Protein AF-A0A1F9ZN22-F1 (afdb_monomer_lite)

Structure (mmCIF, N/CA/C/O backbone):
data_AF-A0A1F9ZN22-F1
#
_entry.id   AF-A0A1F9ZN22-F1
#
loop_
_atom_site.group_PDB
_atom_site.id
_atom_site.type_symbol
_atom_site.label_atom_id
_atom_site.label_alt_id
_atom_site.label_comp_id
_atom_site.label_asym_id
_atom_site.label_entity_id
_atom_site.label_seq_id
_atom_site.pdbx_PDB_ins_code
_atom_site.Cartn_x
_atom_site.Cartn_y
_atom_site.Cartn_z
_atom_site.occupancy
_atom_site.B_iso_or_equiv
_atom_site.auth_seq_id
_atom_site.auth_comp_id
_atom_site.auth_asym_id
_atom_site.auth_atom_id
_atom_site.pdbx_PDB_model_num
ATOM 1 N N . MET A 1 1 ? -10.287 5.209 -60.817 1.00 43.69 1 MET A N 1
ATOM 2 C CA . MET A 1 1 ? -10.171 4.643 -59.455 1.00 43.69 1 MET A CA 1
ATOM 3 C C . MET A 1 1 ? -9.082 5.428 -58.746 1.00 43.69 1 MET A C 1
ATOM 5 O O . MET A 1 1 ? -8.020 5.536 -59.345 1.00 43.69 1 MET A O 1
ATOM 9 N N . PRO A 1 2 ? -9.325 6.059 -57.587 1.00 45.69 2 PRO A N 1
ATOM 10 C CA . PRO A 1 2 ? -8.263 6.787 -56.908 1.00 45.69 2 PRO A CA 1
ATOM 11 C C . PRO A 1 2 ? -7.298 5.779 -56.270 1.00 45.69 2 PRO A C 1
ATOM 13 O O . PRO A 1 2 ? -7.733 4.836 -55.608 1.00 45.69 2 PRO A O 1
ATOM 16 N N . GLU A 1 3 ? -6.000 5.961 -56.506 1.00 50.41 3 GLU A N 1
ATOM 17 C CA . GLU A 1 3 ? -4.941 5.208 -55.838 1.00 50.41 3 GLU A CA 1
ATOM 18 C C . GLU A 1 3 ? -4.971 5.523 -54.343 1.00 50.41 3 GLU A C 1
ATOM 20 O O . GLU A 1 3 ? -4.830 6.672 -53.917 1.00 50.41 3 GLU A O 1
ATOM 25 N N . VAL A 1 4 ? -5.173 4.486 -53.535 1.00 51.50 4 VAL A N 1
ATOM 26 C CA . VAL A 1 4 ? -5.000 4.561 -52.088 1.00 51.50 4 VAL A CA 1
ATOM 27 C C . VAL A 1 4 ? -3.512 4.787 -51.844 1.00 51.50 4 VAL A C 1
ATOM 29 O O . VAL A 1 4 ? -2.724 3.846 -51.910 1.00 51.50 4 VAL A O 1
ATOM 32 N N . GLN A 1 5 ? -3.116 6.038 -51.597 1.00 51.03 5 GLN A N 1
ATOM 33 C CA . GLN A 1 5 ? -1.774 6.361 -51.123 1.00 51.03 5 GLN A CA 1
ATOM 34 C C . GLN A 1 5 ? -1.546 5.600 -49.813 1.00 51.03 5 GLN A C 1
ATOM 36 O O . GLN A 1 5 ? -2.030 5.997 -48.750 1.00 51.03 5 GLN A O 1
ATOM 41 N N . GLN A 1 6 ? -0.828 4.478 -49.888 1.00 51.78 6 GLN A N 1
ATOM 42 C CA . GLN A 1 6 ? -0.267 3.831 -48.715 1.00 51.78 6 GLN A CA 1
ATOM 43 C C . GLN A 1 6 ? 0.695 4.831 -48.093 1.00 51.78 6 GLN A C 1
ATOM 45 O O . GLN A 1 6 ? 1.801 5.053 -48.578 1.00 51.78 6 GLN A O 1
ATOM 50 N N . LYS A 1 7 ? 0.233 5.475 -47.024 1.00 43.06 7 LYS A N 1
ATOM 51 C CA . LYS A 1 7 ? 1.057 6.297 -46.154 1.00 43.06 7 LYS A CA 1
ATOM 52 C C . LYS A 1 7 ? 2.102 5.357 -45.555 1.00 43.06 7 LYS A C 1
ATOM 54 O O . LYS A 1 7 ? 1.842 4.700 -44.550 1.00 43.06 7 LYS A O 1
ATOM 59 N N . THR A 1 8 ? 3.255 5.233 -46.207 1.00 44.34 8 THR A N 1
ATOM 60 C CA . THR A 1 8 ? 4.445 4.612 -45.633 1.00 44.34 8 THR A CA 1
ATOM 61 C C . THR A 1 8 ? 4.848 5.488 -44.462 1.00 44.34 8 THR A C 1
ATOM 63 O O . THR A 1 8 ? 5.578 6.465 -44.611 1.00 44.34 8 THR A O 1
ATOM 66 N N . VAL A 1 9 ? 4.281 5.191 -43.294 1.00 50.44 9 VAL A N 1
ATOM 67 C CA . VAL A 1 9 ? 4.783 5.706 -42.031 1.00 50.44 9 VAL A CA 1
ATOM 68 C C . VAL A 1 9 ? 6.194 5.150 -41.939 1.00 50.44 9 VAL A C 1
ATOM 70 O O . VAL A 1 9 ? 6.378 3.946 -41.779 1.00 50.44 9 VAL A O 1
ATOM 73 N N . SER A 1 10 ? 7.191 6.007 -42.134 1.00 45.31 10 SER A N 1
ATOM 74 C CA . SER A 1 10 ? 8.576 5.698 -41.812 1.00 45.31 10 SER A CA 1
ATOM 75 C C . SER A 1 10 ? 8.629 5.468 -40.303 1.00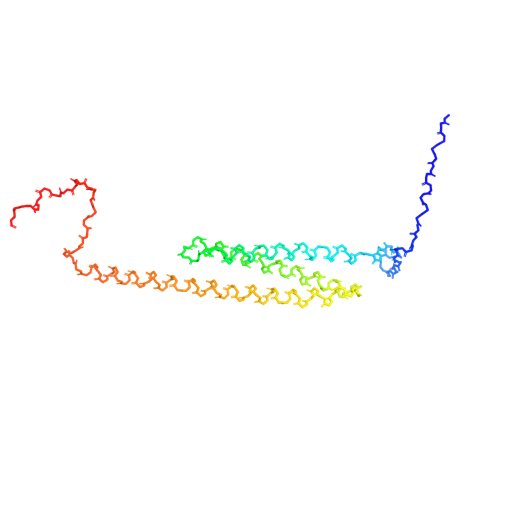 45.31 10 SER A C 1
ATOM 77 O O . SER A 1 10 ? 8.689 6.422 -39.527 1.00 45.31 10 SER A O 1
ATOM 79 N N . VAL A 1 11 ? 8.470 4.215 -39.880 1.00 55.53 11 VAL A N 1
ATOM 80 C CA . VAL A 1 11 ? 8.555 3.842 -38.471 1.00 55.53 11 VAL A CA 1
ATOM 81 C C . VAL A 1 11 ? 10.029 3.903 -38.103 1.00 55.53 11 VAL A C 1
ATOM 83 O O . VAL A 1 11 ? 10.810 3.033 -38.476 1.00 55.53 11 VAL A O 1
ATOM 86 N N . ASP A 1 12 ? 10.417 4.982 -37.435 1.00 56.41 12 ASP A N 1
ATOM 87 C CA . ASP A 1 12 ? 11.751 5.133 -36.876 1.00 56.41 12 ASP A CA 1
ATOM 88 C C . ASP A 1 12 ? 11.884 4.168 -35.684 1.00 56.41 12 ASP A C 1
ATOM 90 O O . ASP A 1 12 ? 11.205 4.308 -34.665 1.00 56.41 12 ASP A O 1
ATOM 94 N N . TYR A 1 13 ? 12.698 3.122 -35.835 1.00 60.09 13 TYR A N 1
ATOM 95 C CA . TYR A 1 13 ? 12.865 2.061 -34.832 1.00 60.09 13 TYR A CA 1
ATOM 96 C C . TYR A 1 13 ? 13.816 2.455 -33.689 1.00 60.09 13 TYR A C 1
ATOM 98 O O . TYR A 1 13 ? 14.142 1.617 -32.847 1.00 60.09 13 TYR A O 1
ATOM 106 N N . ALA A 1 14 ? 14.257 3.716 -33.618 1.00 64.12 14 ALA A N 1
ATOM 107 C CA . ALA A 1 14 ? 15.185 4.203 -32.595 1.00 64.12 14 ALA A CA 1
ATOM 108 C C . ALA A 1 14 ? 14.711 3.932 -31.148 1.00 64.12 14 ALA A C 1
ATOM 110 O O . ALA A 1 14 ? 15.527 3.635 -30.265 1.00 64.12 14 ALA A O 1
ATOM 111 N N . ASP A 1 15 ? 13.394 3.961 -30.920 1.00 63.69 15 ASP A N 1
ATOM 112 C CA . ASP A 1 15 ? 12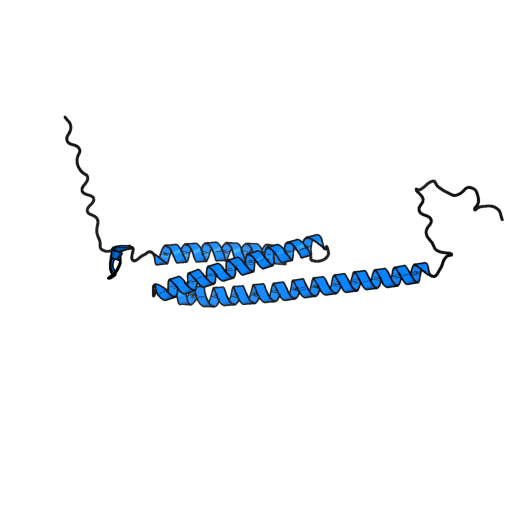.753 3.782 -29.610 1.00 63.69 15 ASP A CA 1
ATOM 113 C C . ASP A 1 15 ? 12.356 2.331 -29.280 1.00 63.69 15 ASP A C 1
ATOM 115 O O . ASP A 1 15 ? 11.773 2.071 -28.218 1.00 63.69 15 ASP A O 1
ATOM 119 N N . ALA A 1 16 ? 12.665 1.378 -30.162 1.00 68.19 16 ALA A N 1
ATOM 120 C CA . ALA A 1 16 ? 12.388 -0.039 -29.966 1.00 68.19 16 ALA A CA 1
ATOM 121 C C . ALA A 1 16 ? 13.664 -0.813 -29.594 1.00 68.19 16 ALA A C 1
ATOM 123 O O . ALA A 1 16 ? 14.748 -0.580 -30.125 1.00 68.19 16 ALA A O 1
ATOM 124 N N . GLU A 1 17 ? 13.530 -1.745 -28.659 1.00 71.12 17 GLU A N 1
ATOM 125 C CA . GLU A 1 17 ? 14.518 -2.766 -28.328 1.00 71.12 17 GLU A CA 1
ATOM 126 C C . GLU A 1 17 ? 14.083 -4.100 -28.925 1.00 71.12 17 GLU A C 1
ATOM 128 O O . GLU A 1 17 ? 12.936 -4.526 -28.769 1.00 71.12 17 GLU A O 1
ATOM 133 N N . LEU A 1 18 ? 15.018 -4.744 -29.620 1.00 73.25 18 LEU A N 1
ATOM 134 C CA . LEU A 1 18 ? 14.875 -6.088 -30.163 1.00 73.25 18 LEU A CA 1
ATOM 135 C C . LEU A 1 18 ? 15.380 -7.087 -29.125 1.00 73.25 18 LEU A C 1
ATOM 137 O O . LEU A 1 18 ? 16.564 -7.088 -28.789 1.00 73.25 18 LEU A O 1
ATOM 141 N N . ILE A 1 19 ? 14.477 -7.926 -28.623 1.00 75.00 19 ILE A N 1
ATOM 142 C CA . ILE A 1 19 ? 14.808 -9.011 -27.700 1.00 75.00 19 ILE A CA 1
ATOM 143 C C . ILE A 1 19 ? 14.682 -10.325 -28.470 1.00 75.00 19 ILE A C 1
ATOM 145 O O . ILE A 1 19 ? 13.635 -10.614 -29.049 1.00 75.00 19 ILE A O 1
ATOM 149 N N . ASN A 1 20 ? 15.760 -11.111 -28.472 1.00 73.50 20 ASN A N 1
ATOM 150 C CA . ASN A 1 20 ? 15.765 -12.473 -28.995 1.00 73.50 20 ASN A CA 1
ATOM 151 C C . ASN A 1 20 ? 15.552 -13.446 -27.836 1.00 73.50 20 ASN A C 1
ATOM 153 O O . ASN A 1 20 ? 16.466 -13.667 -27.041 1.00 73.50 20 ASN A O 1
ATOM 157 N N . ASP A 1 21 ? 14.356 -14.021 -27.751 1.00 76.12 21 ASP A N 1
ATOM 158 C CA . ASP A 1 21 ? 14.032 -15.080 -26.799 1.00 76.12 21 ASP A CA 1
ATOM 159 C C . ASP A 1 21 ? 14.050 -16.440 -27.526 1.00 76.12 21 ASP A C 1
ATOM 161 O O . ASP A 1 21 ? 13.399 -16.580 -28.567 1.00 76.12 21 ASP A O 1
ATOM 165 N N . PRO A 1 22 ? 14.770 -17.458 -27.019 1.00 70.69 22 PRO A N 1
ATOM 166 C CA . PRO A 1 22 ? 14.808 -18.784 -27.637 1.00 70.69 22 PRO A CA 1
ATOM 167 C C . PRO A 1 22 ? 13.440 -19.487 -27.714 1.00 70.69 22 PRO A C 1
ATOM 169 O O . PRO A 1 22 ? 13.293 -20.399 -28.524 1.00 70.69 22 PRO A O 1
ATOM 172 N N . VAL A 1 23 ? 12.447 -19.094 -26.905 1.00 80.31 23 VAL A N 1
ATOM 173 C CA . VAL A 1 23 ? 11.109 -19.719 -26.887 1.00 80.31 23 VAL A CA 1
ATOM 174 C C . VAL A 1 23 ? 10.077 -18.903 -27.667 1.00 80.31 23 VAL A C 1
ATOM 176 O O . VAL A 1 23 ? 9.245 -19.470 -28.371 1.00 80.31 23 VAL A O 1
ATOM 179 N N . GLN A 1 24 ? 10.112 -17.574 -27.544 1.00 70.94 24 GLN A N 1
ATOM 180 C CA . GLN A 1 24 ? 9.100 -16.676 -28.126 1.00 70.94 24 GLN A CA 1
ATOM 181 C C . GLN A 1 24 ? 9.533 -16.045 -29.458 1.00 70.94 24 GLN A C 1
ATOM 183 O O . GLN A 1 24 ? 8.732 -15.382 -30.116 1.00 70.94 24 GLN A O 1
ATOM 188 N N . GLY A 1 25 ? 10.780 -16.268 -29.877 1.00 76.44 25 GLY A N 1
ATOM 189 C CA . GLY A 1 25 ? 11.351 -15.678 -31.078 1.00 76.44 25 GLY A CA 1
ATOM 190 C C . GLY A 1 25 ? 11.780 -14.226 -30.869 1.00 76.44 25 GLY A C 1
ATOM 191 O O . GLY A 1 25 ? 12.128 -13.799 -29.768 1.00 76.44 25 GLY A O 1
ATOM 192 N N . VAL A 1 26 ? 11.793 -13.469 -31.964 1.00 76.44 26 VAL A N 1
ATOM 193 C CA . VAL A 1 26 ? 12.257 -12.081 -31.989 1.00 76.44 26 VAL A CA 1
ATOM 194 C C . VAL A 1 26 ? 11.066 -11.149 -31.810 1.00 76.44 26 VAL A C 1
ATOM 196 O O . VAL A 1 26 ? 10.197 -11.090 -32.680 1.00 76.44 26 VAL A O 1
ATOM 199 N N . PHE A 1 27 ? 11.024 -10.398 -30.711 1.00 77.12 27 PHE A N 1
ATOM 200 C CA . PHE A 1 27 ? 9.968 -9.414 -30.477 1.00 77.12 27 PHE A CA 1
ATOM 201 C C . PHE A 1 27 ? 10.532 -8.028 -30.157 1.00 77.12 27 PHE A C 1
ATOM 203 O O . PHE A 1 27 ? 11.590 -7.874 -29.544 1.00 77.12 27 PHE A O 1
ATOM 210 N N . MET A 1 28 ? 9.807 -7.003 -30.608 1.00 73.56 28 MET A N 1
ATOM 211 C CA . MET A 1 28 ? 10.148 -5.597 -30.397 1.00 73.56 28 MET A CA 1
ATOM 212 C C . MET A 1 28 ? 9.379 -5.035 -29.202 1.00 73.56 28 MET A C 1
ATOM 214 O O . MET A 1 28 ? 8.155 -5.152 -29.125 1.00 73.56 28 MET A O 1
ATOM 218 N N . VAL A 1 29 ? 10.088 -4.383 -28.283 1.00 74.56 29 VAL A N 1
ATOM 219 C CA . VAL A 1 29 ? 9.507 -3.726 -27.103 1.00 74.56 29 VAL A CA 1
ATOM 220 C C . VAL A 1 29 ? 9.946 -2.266 -27.063 1.00 74.56 29 VAL A C 1
ATOM 222 O O . VAL A 1 29 ? 11.072 -1.944 -27.413 1.00 74.56 29 VAL A O 1
ATOM 225 N N . SER A 1 30 ? 9.081 -1.354 -26.617 1.00 75.81 30 SER A N 1
ATOM 226 C CA . SER A 1 30 ? 9.475 0.051 -26.436 1.00 75.81 30 SER A CA 1
ATOM 227 C C . SER A 1 30 ? 10.499 0.216 -25.304 1.00 75.81 30 SER A C 1
ATOM 229 O O . SER A 1 30 ? 10.232 -0.184 -24.166 1.00 75.81 30 SER A O 1
ATOM 231 N N . LYS A 1 31 ? 11.603 0.924 -25.579 1.00 71.88 31 LYS A N 1
ATOM 232 C CA . LYS A 1 31 ? 12.618 1.347 -24.591 1.00 71.88 31 LYS A CA 1
ATOM 233 C C . LYS A 1 31 ? 12.029 2.164 -23.442 1.00 71.88 31 LYS A C 1
ATOM 235 O O . LYS A 1 31 ? 12.491 2.123 -22.306 1.00 71.88 31 LYS A O 1
ATOM 240 N N . ASN A 1 32 ? 10.956 2.902 -23.719 1.00 77.81 32 ASN A N 1
ATOM 241 C CA . ASN A 1 32 ? 10.315 3.816 -22.777 1.00 77.81 32 ASN A CA 1
ATOM 242 C C . ASN A 1 32 ? 9.227 3.150 -21.912 1.00 77.81 32 ASN A C 1
ATOM 244 O O . ASN A 1 32 ? 8.522 3.844 -21.178 1.00 77.81 32 ASN A O 1
ATOM 248 N N . ARG A 1 33 ? 9.088 1.813 -21.941 1.00 77.25 33 ARG A N 1
ATOM 249 C CA . ARG A 1 33 ? 8.056 1.074 -21.183 1.00 77.25 33 ARG A CA 1
ATOM 250 C C . ARG A 1 33 ? 8.099 1.345 -19.676 1.00 77.25 33 ARG A C 1
ATOM 252 O O . ARG A 1 33 ? 7.054 1.357 -19.026 1.00 77.25 33 ARG A O 1
ATOM 259 N N . TRP A 1 34 ? 9.285 1.599 -19.123 1.00 79.81 34 TRP A N 1
ATOM 260 C CA . TRP A 1 34 ? 9.464 1.934 -17.708 1.00 79.81 34 TRP A CA 1
ATOM 261 C C . TRP A 1 34 ? 8.718 3.218 -17.304 1.00 79.81 34 TRP A C 1
ATOM 263 O O . TRP A 1 34 ? 8.215 3.288 -16.187 1.00 79.81 34 TRP A O 1
ATOM 273 N N . LYS A 1 35 ? 8.547 4.195 -18.211 1.00 83.25 35 LYS A N 1
ATOM 274 C CA . LYS A 1 35 ? 7.838 5.458 -17.927 1.00 83.25 35 LYS A CA 1
ATOM 275 C C . LYS A 1 35 ? 6.368 5.228 -17.575 1.00 83.25 35 LYS A C 1
ATOM 277 O O . LYS A 1 35 ? 5.847 5.869 -16.668 1.00 83.25 35 LYS A O 1
ATOM 282 N N . ASN A 1 36 ? 5.712 4.275 -18.242 1.00 84.31 36 ASN A N 1
ATOM 283 C CA . ASN A 1 36 ? 4.325 3.914 -17.941 1.00 84.31 36 ASN A CA 1
ATOM 284 C C . ASN A 1 36 ? 4.206 3.281 -16.543 1.00 84.31 36 ASN A C 1
ATOM 286 O O . ASN A 1 36 ? 3.288 3.587 -15.788 1.00 84.31 36 ASN A O 1
ATOM 290 N N . TRP A 1 37 ? 5.173 2.443 -16.161 1.00 85.00 37 TRP A N 1
ATOM 291 C CA . TRP A 1 37 ? 5.228 1.863 -14.816 1.00 85.00 37 TRP A CA 1
ATOM 292 C C . TRP A 1 37 ? 5.517 2.901 -13.734 1.00 85.00 37 TRP A C 1
ATOM 294 O O . TRP A 1 37 ? 4.910 2.838 -12.669 1.00 85.00 37 TRP A O 1
ATOM 304 N N . VAL A 1 38 ? 6.365 3.893 -14.020 1.00 85.44 38 VAL A N 1
ATOM 305 C CA . VAL A 1 38 ? 6.573 5.044 -13.130 1.00 85.44 38 VAL A CA 1
ATOM 306 C C . VAL A 1 38 ? 5.280 5.838 -12.957 1.00 85.44 38 VAL A C 1
ATOM 308 O O . VAL A 1 38 ? 4.890 6.100 -11.825 1.00 85.44 38 VAL A O 1
ATOM 311 N N . ALA A 1 39 ? 4.572 6.166 -14.042 1.00 87.00 39 ALA A N 1
ATOM 312 C CA . ALA A 1 39 ? 3.300 6.885 -13.958 1.00 87.00 39 ALA A CA 1
ATOM 313 C C . ALA A 1 39 ? 2.268 6.122 -13.109 1.00 87.00 39 ALA A C 1
ATOM 315 O O . ALA A 1 39 ? 1.659 6.694 -12.208 1.00 87.00 39 ALA A O 1
ATOM 316 N N . ARG A 1 40 ? 2.133 4.807 -13.327 1.00 87.25 40 ARG A N 1
ATOM 317 C CA . ARG A 1 40 ? 1.268 3.935 -12.515 1.00 87.25 40 ARG A CA 1
ATOM 318 C C . ARG A 1 40 ? 1.668 3.926 -11.041 1.00 87.25 40 ARG A C 1
ATOM 320 O O . ARG A 1 40 ? 0.794 4.049 -10.190 1.00 87.25 40 ARG A O 1
ATOM 327 N N . ALA A 1 41 ? 2.963 3.823 -10.742 1.00 86.25 41 ALA A N 1
ATOM 328 C CA . ALA A 1 41 ? 3.460 3.869 -9.370 1.00 86.25 41 ALA A CA 1
ATOM 329 C C . ALA A 1 41 ? 3.110 5.201 -8.691 1.00 86.25 41 ALA A C 1
ATOM 331 O O . ALA A 1 41 ? 2.640 5.197 -7.559 1.00 86.25 41 ALA A O 1
ATOM 332 N N . VAL A 1 42 ? 3.262 6.327 -9.396 1.00 87.81 42 VAL A N 1
ATOM 333 C CA . VAL A 1 42 ? 2.900 7.658 -8.884 1.00 87.81 42 VAL A CA 1
ATOM 334 C C . VAL A 1 42 ? 1.396 7.770 -8.623 1.00 87.81 42 VAL A C 1
ATOM 336 O O . VAL A 1 42 ? 1.007 8.266 -7.569 1.00 87.81 42 VAL A O 1
ATOM 339 N N . TYR A 1 43 ? 0.543 7.277 -9.527 1.00 91.44 43 TYR A N 1
ATOM 340 C CA . TYR A 1 43 ? -0.910 7.287 -9.311 1.00 91.44 43 TYR A CA 1
ATOM 341 C C . TYR A 1 43 ? -1.327 6.466 -8.089 1.00 91.44 43 TYR A C 1
ATOM 343 O O . TYR A 1 43 ? -2.130 6.937 -7.284 1.00 91.44 43 TYR A O 1
ATOM 351 N N . LEU A 1 44 ? -0.759 5.268 -7.922 1.00 90.00 44 LEU A N 1
ATOM 352 C CA . LEU A 1 44 ? -1.016 4.429 -6.749 1.00 90.00 44 LEU A CA 1
ATOM 353 C C . LEU A 1 44 ? -0.566 5.116 -5.457 1.00 90.00 44 LEU A C 1
ATOM 355 O O . LEU A 1 44 ? -1.266 5.053 -4.453 1.00 90.00 44 LEU A O 1
ATOM 359 N N . LEU A 1 45 ? 0.567 5.813 -5.500 1.00 87.56 45 LEU A N 1
ATOM 360 C CA . LEU A 1 45 ? 1.121 6.511 -4.347 1.00 87.56 45 LEU A CA 1
ATOM 361 C C . LEU A 1 45 ? 0.265 7.709 -3.925 1.00 87.56 45 LEU A C 1
ATOM 363 O O . LEU A 1 45 ? 0.013 7.897 -2.739 1.00 87.56 45 LEU A O 1
ATOM 367 N N . LEU A 1 46 ? -0.233 8.491 -4.886 1.00 90.06 46 LEU A N 1
ATOM 368 C CA . LEU A 1 46 ? -1.174 9.582 -4.610 1.00 90.06 46 LEU A CA 1
ATOM 369 C C . LEU A 1 46 ? -2.470 9.066 -3.977 1.00 90.06 46 LEU A C 1
ATOM 371 O O . LEU A 1 46 ? -2.988 9.679 -3.044 1.00 90.06 46 LEU A O 1
ATOM 375 N N . LEU A 1 47 ? -2.973 7.930 -4.462 1.00 90.69 47 LEU A N 1
ATOM 376 C CA . LEU A 1 47 ? -4.167 7.295 -3.912 1.00 90.69 47 LEU A CA 1
ATOM 377 C C . LEU A 1 47 ? -3.924 6.798 -2.479 1.00 90.69 47 LEU A C 1
ATOM 379 O O . LEU A 1 47 ? -4.770 7.001 -1.610 1.00 90.69 47 LEU A O 1
ATOM 383 N N . ASP A 1 48 ? -2.754 6.220 -2.210 1.00 89.00 48 ASP A N 1
ATOM 384 C CA . ASP A 1 48 ? -2.372 5.759 -0.873 1.00 89.00 48 ASP A CA 1
ATOM 385 C C . ASP A 1 48 ? -2.237 6.925 0.125 1.00 89.00 48 ASP A C 1
ATOM 387 O O . ASP A 1 48 ? -2.753 6.861 1.241 1.00 89.00 48 ASP A O 1
ATOM 391 N N . ILE A 1 49 ? -1.648 8.051 -0.301 1.00 87.75 49 ILE A N 1
ATOM 392 C CA . ILE A 1 49 ? -1.610 9.286 0.502 1.00 87.75 49 ILE A CA 1
ATOM 393 C C . ILE A 1 49 ? -3.029 9.774 0.815 1.00 87.75 49 ILE A C 1
ATOM 395 O O . ILE A 1 49 ? -3.316 10.122 1.960 1.00 87.75 49 ILE A O 1
ATOM 399 N N . ALA A 1 50 ? -3.929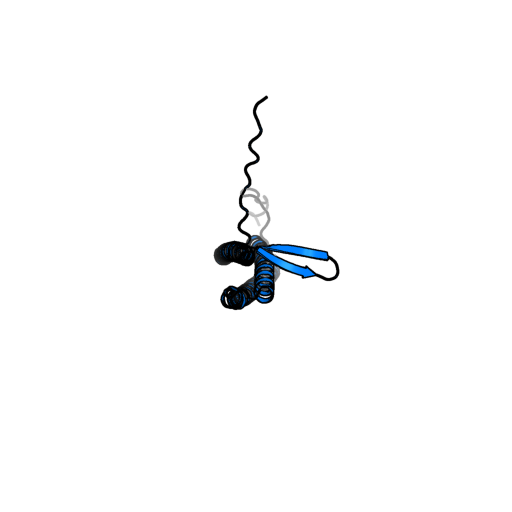 9.787 -0.172 1.00 89.69 50 ALA A N 1
ATOM 400 C CA . ALA A 1 50 ? -5.308 10.218 0.038 1.00 89.69 50 ALA A CA 1
ATOM 401 C C . ALA A 1 50 ? -6.031 9.335 1.071 1.00 89.69 50 ALA A C 1
ATOM 403 O O . ALA A 1 50 ? -6.672 9.858 1.985 1.00 89.69 50 ALA A O 1
ATOM 404 N N . LEU A 1 51 ? -5.875 8.010 0.987 1.00 88.19 51 LEU A N 1
ATOM 405 C CA . LEU A 1 51 ? -6.433 7.079 1.973 1.00 88.19 51 LEU A CA 1
ATOM 406 C C . LEU A 1 51 ? -5.862 7.308 3.374 1.00 88.19 51 LEU A C 1
ATOM 408 O O . LEU A 1 51 ? -6.611 7.289 4.351 1.00 88.19 51 LEU A O 1
ATOM 412 N N . MET A 1 52 ? -4.561 7.577 3.481 1.00 86.31 52 MET A N 1
ATOM 413 C CA . MET A 1 52 ? -3.919 7.873 4.763 1.00 86.31 52 MET A CA 1
ATOM 414 C C . MET A 1 52 ? -4.439 9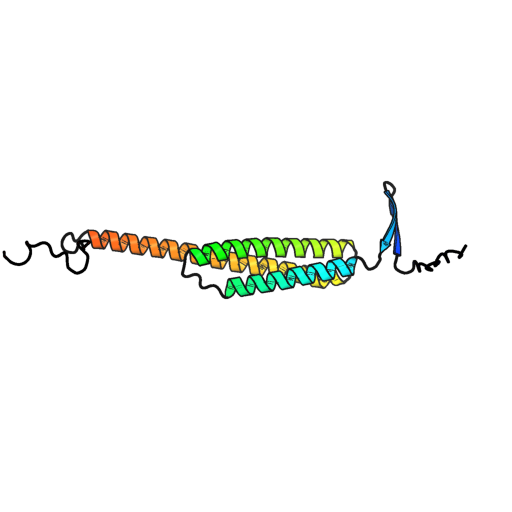.167 5.394 1.00 86.31 52 MET A C 1
ATOM 416 O O . MET A 1 52 ? -4.654 9.210 6.605 1.00 86.31 52 MET A O 1
ATOM 420 N N . VAL A 1 53 ? -4.701 10.206 4.595 1.00 88.69 53 VAL A N 1
ATOM 421 C CA . VAL A 1 53 ? -5.319 11.449 5.084 1.00 88.69 53 VAL A CA 1
ATOM 422 C C . VAL A 1 53 ? -6.723 11.180 5.624 1.00 88.69 53 VAL A C 1
ATOM 424 O O . VAL A 1 53 ? -7.044 11.624 6.727 1.00 88.69 53 VAL A O 1
ATOM 427 N N . ILE A 1 54 ? -7.534 10.399 4.903 1.00 87.19 54 ILE A N 1
ATOM 428 C CA . ILE A 1 54 ? -8.877 10.013 5.362 1.00 87.19 54 ILE A CA 1
ATOM 429 C C . ILE A 1 54 ? -8.782 9.253 6.691 1.00 87.19 54 ILE A C 1
ATOM 431 O O . ILE A 1 54 ? -9.470 9.595 7.652 1.00 87.19 54 ILE A O 1
ATOM 435 N N . LEU A 1 55 ? -7.874 8.280 6.781 1.00 86.06 55 LEU A N 1
ATOM 436 C CA . LEU A 1 55 ? -7.667 7.462 7.976 1.00 86.06 55 LEU A CA 1
ATOM 437 C C . LEU A 1 55 ? -7.234 8.280 9.203 1.00 86.06 55 LEU A C 1
ATOM 439 O O . LEU A 1 55 ? -7.627 7.964 10.325 1.00 86.06 55 LEU A O 1
ATOM 443 N N . LEU A 1 56 ? -6.430 9.328 9.004 1.00 83.19 56 LEU A N 1
ATOM 444 C CA . LEU A 1 56 ? -6.012 10.245 10.069 1.00 83.19 56 LEU A CA 1
ATOM 445 C C . LEU A 1 56 ? -7.114 11.228 10.476 1.00 83.19 56 LEU A C 1
ATOM 447 O O . LEU A 1 56 ? -7.138 11.659 11.626 1.00 83.19 56 LEU A O 1
ATOM 451 N N . SER A 1 57 ? -8.013 11.576 9.555 1.00 85.62 57 SER A N 1
ATOM 452 C CA . SER A 1 57 ? -9.117 12.506 9.814 1.00 85.62 57 SER A CA 1
ATOM 453 C C . SER A 1 57 ? -10.280 11.887 10.599 1.00 85.62 57 SER A C 1
ATOM 455 O O . SER A 1 57 ? -11.073 12.615 11.191 1.00 85.62 57 SER A O 1
ATOM 457 N N . LEU A 1 58 ? -10.385 10.553 10.620 1.00 82.75 58 LEU A N 1
ATOM 458 C CA . LEU A 1 58 ? -11.496 9.838 11.246 1.00 82.75 58 LEU A CA 1
ATOM 459 C C . LEU A 1 58 ? -11.331 9.751 12.778 1.00 82.75 58 LEU A C 1
ATOM 461 O O . 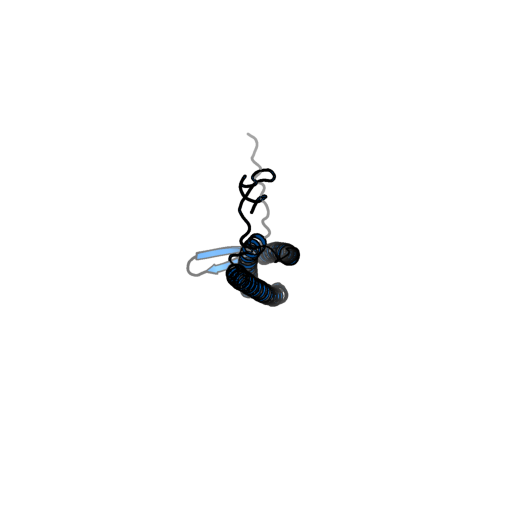LEU A 1 58 ? -10.356 9.160 13.258 1.00 82.75 58 LEU A O 1
ATOM 465 N N . PRO A 1 59 ? -12.291 10.272 13.570 1.00 78.31 59 PRO A N 1
ATOM 466 C CA . PRO A 1 59 ? -12.278 10.117 15.018 1.00 78.31 59 PRO A CA 1
ATOM 467 C C . PRO A 1 59 ? -12.607 8.668 15.401 1.00 78.31 59 PRO A C 1
ATOM 469 O O . PRO A 1 59 ? -13.640 8.119 15.017 1.00 78.31 59 PRO A O 1
ATOM 472 N N . LYS A 1 60 ? -11.737 8.044 16.199 1.00 76.12 60 LYS A N 1
ATOM 473 C CA . LYS A 1 60 ? -11.823 6.621 16.584 1.00 76.12 60 LYS A CA 1
ATOM 474 C C . LYS A 1 60 ? -12.659 6.384 17.846 1.00 76.12 60 LYS A C 1
ATOM 476 O O . LYS A 1 60 ? -12.349 5.489 18.623 1.00 76.12 60 LYS A O 1
ATOM 481 N N . ASN A 1 61 ? -13.674 7.216 18.061 1.00 73.44 61 ASN A N 1
ATOM 482 C CA . ASN A 1 61 ? -14.519 7.153 19.254 1.00 73.44 61 ASN A CA 1
ATOM 483 C C . ASN A 1 61 ? -15.679 6.160 19.086 1.00 73.44 61 ASN A C 1
ATOM 485 O O . ASN A 1 61 ? -16.120 5.577 20.069 1.00 73.44 61 ASN A O 1
ATOM 489 N N . ASP A 1 62 ? -16.118 5.935 17.844 1.00 76.94 62 ASP A N 1
ATOM 490 C CA . ASP A 1 62 ? -17.249 5.067 17.519 1.00 76.94 62 ASP A CA 1
ATOM 491 C C . ASP A 1 62 ? -16.786 3.761 16.860 1.00 76.94 62 ASP A C 1
ATOM 493 O O . ASP A 1 62 ? -15.864 3.749 16.037 1.00 76.94 62 ASP A O 1
ATOM 497 N N . GLU A 1 63 ? -17.484 2.658 17.148 1.00 75.44 63 GLU A N 1
ATOM 498 C CA . GLU A 1 63 ? -17.172 1.325 16.602 1.00 75.44 63 GLU A CA 1
ATOM 499 C C . GLU A 1 63 ? -17.211 1.297 15.070 1.00 75.44 63 GLU A C 1
ATOM 501 O O . GLU A 1 63 ? -16.386 0.652 14.424 1.00 75.44 63 GLU A O 1
ATOM 506 N N . HIS A 1 64 ? -18.139 2.044 14.468 1.00 79.88 64 HIS A N 1
ATOM 507 C CA . HIS A 1 64 ? -18.261 2.137 13.013 1.00 79.88 64 HIS A CA 1
ATOM 508 C C . HIS A 1 64 ? -17.014 2.774 12.389 1.00 79.88 64 HIS A C 1
ATOM 510 O O . HIS A 1 64 ? -16.496 2.276 11.389 1.00 79.88 64 HIS A O 1
ATOM 516 N N . ASN A 1 65 ? -16.464 3.813 13.022 1.00 82.56 65 ASN A N 1
ATOM 517 C CA . ASN A 1 65 ? -15.258 4.483 12.538 1.00 82.56 65 ASN A CA 1
ATOM 518 C C . ASN A 1 65 ? -14.016 3.595 12.681 1.00 82.56 65 ASN A C 1
ATOM 520 O O . ASN A 1 65 ? -13.093 3.697 11.870 1.00 82.56 65 ASN A O 1
ATOM 524 N N . ILE A 1 66 ? -13.993 2.690 13.662 1.00 81.00 66 ILE A N 1
ATOM 525 C CA . ILE A 1 66 ? -12.918 1.702 13.815 1.00 81.00 66 ILE A CA 1
ATOM 526 C C . ILE A 1 66 ? -12.983 0.643 12.722 1.00 81.00 66 ILE A C 1
ATOM 528 O O . ILE A 1 66 ? -11.960 0.368 12.094 1.00 81.00 66 ILE A O 1
ATOM 532 N N . ILE A 1 67 ? -14.169 0.107 12.422 1.00 83.50 67 ILE A N 1
ATOM 533 C CA . ILE A 1 67 ? -14.352 -0.853 11.322 1.00 83.50 67 ILE A CA 1
ATOM 534 C C . ILE A 1 67 ? -13.931 -0.220 9.988 1.00 83.50 67 ILE A C 1
ATOM 536 O O . ILE A 1 67 ? -13.151 -0.811 9.239 1.00 83.50 67 ILE A O 1
ATOM 540 N N . ILE A 1 68 ? -14.371 1.014 9.717 1.00 85.12 68 ILE A N 1
ATOM 541 C CA . ILE A 1 68 ? -13.968 1.767 8.519 1.00 85.12 68 ILE A CA 1
ATOM 542 C C . ILE A 1 68 ? -12.444 1.959 8.494 1.00 85.12 68 ILE A C 1
ATOM 544 O O . ILE A 1 68 ? -11.808 1.743 7.462 1.00 85.12 68 ILE A O 1
ATOM 548 N N . SER A 1 69 ? -11.836 2.287 9.638 1.00 85.00 69 SER A N 1
ATOM 549 C CA . SER A 1 69 ? -10.381 2.433 9.756 1.00 85.00 69 SER A CA 1
ATOM 550 C C . SER A 1 69 ? -9.630 1.135 9.434 1.00 85.00 69 SER A C 1
ATOM 552 O O . SER A 1 69 ? -8.586 1.187 8.784 1.00 85.00 69 SER A O 1
ATOM 554 N N . TYR A 1 70 ? -10.154 -0.030 9.828 1.00 84.44 70 TYR A N 1
ATOM 555 C CA . TYR A 1 70 ? -9.576 -1.330 9.469 1.00 84.44 70 TYR A CA 1
ATOM 556 C C . TYR A 1 70 ? -9.644 -1.602 7.964 1.00 84.44 70 TYR A C 1
ATOM 558 O O . TYR A 1 70 ? -8.642 -2.011 7.373 1.00 84.44 70 TYR A O 1
ATOM 566 N N . VAL A 1 71 ? -10.788 -1.334 7.328 1.00 87.38 71 VAL A N 1
ATOM 567 C CA . VAL A 1 71 ? -10.964 -1.526 5.877 1.00 87.38 71 VAL A CA 1
ATOM 568 C C . VAL A 1 71 ? -10.026 -0.614 5.082 1.00 87.38 71 VAL A C 1
ATOM 570 O O . VAL A 1 71 ? -9.356 -1.062 4.146 1.00 87.38 71 VAL A O 1
ATOM 573 N N . ILE A 1 72 ? -9.927 0.657 5.477 1.00 88.19 72 ILE A N 1
ATOM 574 C CA . ILE A 1 72 ? -9.034 1.629 4.835 1.00 88.19 72 ILE A CA 1
ATOM 575 C C . ILE A 1 72 ? -7.568 1.238 5.050 1.00 88.19 72 ILE A C 1
ATOM 577 O O . ILE A 1 72 ? -6.788 1.246 4.099 1.00 88.19 72 ILE A O 1
ATOM 581 N N . SER A 1 73 ? -7.192 0.822 6.264 1.00 86.50 73 SER A N 1
ATOM 582 C CA . SER A 1 73 ? -5.830 0.363 6.554 1.00 86.50 73 SER A CA 1
ATOM 583 C C . SER A 1 73 ? -5.453 -0.886 5.751 1.00 86.50 73 SER A C 1
ATOM 585 O O . SER A 1 73 ? -4.321 -0.976 5.279 1.00 86.50 73 SER A O 1
ATOM 587 N N . GLY A 1 74 ? -6.378 -1.832 5.564 1.00 85.00 74 GLY A N 1
ATOM 588 C CA . GLY A 1 74 ? -6.156 -3.007 4.718 1.00 85.00 74 GLY A CA 1
ATOM 589 C C . GLY A 1 74 ? -5.983 -2.634 3.244 1.00 85.00 74 GLY A C 1
ATOM 590 O O . GLY A 1 74 ? -5.065 -3.118 2.584 1.00 85.00 74 GLY A O 1
ATOM 591 N N . SER A 1 75 ? -6.806 -1.710 2.746 1.00 88.44 75 SER A N 1
ATOM 592 C CA . SER A 1 75 ? -6.713 -1.200 1.370 1.00 88.44 75 SER A CA 1
ATOM 593 C C . SER A 1 75 ? -5.374 -0.501 1.112 1.00 88.44 75 SER A C 1
ATOM 595 O O . SER A 1 75 ? -4.728 -0.746 0.094 1.00 88.44 75 SER A O 1
ATOM 597 N N . SER A 1 76 ? -4.918 0.310 2.068 1.00 86.75 76 SER A N 1
ATOM 598 C CA . SER A 1 76 ? -3.621 0.992 2.015 1.00 86.75 76 SER A CA 1
ATOM 599 C C . SER A 1 76 ? -2.441 0.005 2.024 1.00 86.75 76 SER A C 1
ATOM 601 O O . SER A 1 76 ? -1.510 0.138 1.229 1.00 86.75 76 SER A O 1
ATOM 603 N N . ALA A 1 77 ? -2.515 -1.078 2.809 1.00 85.88 77 ALA A N 1
ATOM 604 C CA . ALA A 1 77 ? -1.500 -2.137 2.786 1.00 85.88 77 ALA A CA 1
ATOM 605 C C . ALA A 1 77 ? -1.407 -2.844 1.417 1.00 85.88 77 ALA A C 1
ATOM 607 O O . ALA A 1 77 ? -0.307 -3.107 0.923 1.00 85.88 77 ALA A O 1
ATOM 608 N N . VAL A 1 78 ? -2.549 -3.111 0.771 1.00 90.00 78 VAL A N 1
ATOM 609 C CA . VAL A 1 78 ? -2.591 -3.695 -0.581 1.00 90.00 78 VAL A CA 1
ATOM 610 C C . VAL A 1 78 ? -1.961 -2.750 -1.605 1.00 90.00 78 VAL A C 1
ATOM 612 O O . VAL A 1 78 ? -1.180 -3.190 -2.449 1.00 90.00 78 VAL A O 1
ATOM 615 N N . LEU A 1 79 ? -2.247 -1.450 -1.527 1.00 88.06 79 LEU A N 1
ATOM 616 C CA . LEU A 1 79 ? -1.659 -0.456 -2.428 1.00 88.06 79 LEU A CA 1
ATOM 617 C C . LEU A 1 79 ? -0.148 -0.336 -2.243 1.00 88.06 79 LEU A C 1
ATOM 619 O O . LEU A 1 79 ? 0.586 -0.386 -3.229 1.00 88.06 79 LEU A O 1
ATOM 623 N N . SER A 1 80 ? 0.325 -0.268 -0.997 1.00 85.62 80 SER A N 1
ATOM 624 C CA . SER A 1 80 ? 1.755 -0.282 -0.674 1.00 85.62 80 SER A CA 1
ATOM 625 C C . SER A 1 80 ? 2.463 -1.511 -1.269 1.00 85.62 80 SER A C 1
ATOM 627 O O . SER A 1 80 ? 3.542 -1.386 -1.853 1.00 85.62 80 SER A O 1
ATOM 629 N N . PHE A 1 81 ? 1.831 -2.690 -1.221 1.00 87.50 81 PHE A N 1
ATOM 630 C CA . PHE A 1 81 ? 2.352 -3.899 -1.868 1.00 87.50 81 PHE A CA 1
ATOM 631 C C . PHE A 1 81 ? 2.427 -3.771 -3.401 1.00 87.50 81 PHE A C 1
ATOM 633 O O . PHE A 1 81 ? 3.439 -4.128 -4.007 1.00 87.50 81 PHE A O 1
ATOM 640 N N . TRP A 1 82 ? 1.405 -3.205 -4.048 1.00 89.25 82 TRP A N 1
ATOM 641 C CA . TRP A 1 82 ? 1.424 -2.957 -5.495 1.00 89.25 82 TRP A CA 1
ATOM 642 C C . TRP A 1 82 ? 2.499 -1.952 -5.921 1.00 89.25 82 TRP A C 1
ATOM 644 O O . TRP A 1 82 ? 3.136 -2.136 -6.963 1.00 89.25 82 TRP A O 1
ATOM 654 N N . VAL A 1 83 ? 2.745 -0.912 -5.121 1.00 86.94 83 VAL A N 1
ATOM 655 C CA . VAL A 1 83 ? 3.837 0.043 -5.365 1.00 86.94 83 VAL A CA 1
ATOM 656 C C . VAL A 1 83 ? 5.195 -0.656 -5.247 1.00 86.94 83 VAL A C 1
ATOM 658 O O . VAL A 1 83 ? 6.073 -0.424 -6.082 1.00 86.94 83 VAL A O 1
ATOM 661 N N . LEU A 1 84 ? 5.356 -1.575 -4.290 1.00 87.00 84 LEU A N 1
ATOM 662 C CA . LEU A 1 84 ? 6.567 -2.388 -4.147 1.00 87.00 84 LEU A CA 1
ATOM 663 C C . LEU A 1 84 ? 6.797 -3.290 -5.370 1.00 87.00 84 LEU A C 1
ATOM 665 O O . LEU A 1 84 ? 7.912 -3.344 -5.891 1.00 87.00 84 LEU A O 1
ATOM 669 N N . LEU A 1 85 ? 5.750 -3.935 -5.897 1.00 87.88 85 LEU A N 1
ATOM 670 C CA . LEU A 1 85 ? 5.845 -4.701 -7.147 1.00 87.88 85 LEU A CA 1
ATOM 671 C C . LEU A 1 85 ? 6.245 -3.818 -8.338 1.00 87.88 85 LEU A C 1
ATOM 673 O O . LEU A 1 85 ? 7.060 -4.231 -9.165 1.00 87.88 85 LEU A O 1
ATOM 677 N N . CYS A 1 86 ? 5.727 -2.588 -8.414 1.00 85.56 86 CYS A N 1
ATOM 678 C CA . CYS A 1 86 ? 6.138 -1.628 -9.441 1.00 85.56 86 CYS A CA 1
ATOM 679 C C . CYS A 1 86 ? 7.625 -1.261 -9.304 1.00 85.56 86 CYS A C 1
ATOM 681 O O . CYS A 1 86 ? 8.339 -1.228 -10.307 1.00 85.56 86 CYS A O 1
ATOM 683 N N . ALA A 1 87 ? 8.114 -1.046 -8.080 1.00 84.38 87 ALA A N 1
ATOM 684 C CA . ALA A 1 87 ? 9.529 -0.790 -7.811 1.00 84.38 87 ALA A CA 1
ATOM 685 C C . ALA A 1 87 ? 10.418 -1.974 -8.232 1.00 84.38 87 ALA A C 1
ATOM 687 O O . ALA A 1 87 ? 11.444 -1.781 -8.885 1.00 84.38 87 ALA A O 1
ATOM 688 N N . TRP A 1 88 ? 9.992 -3.202 -7.924 1.00 86.31 88 TRP A N 1
ATOM 689 C CA . TRP A 1 88 ? 10.687 -4.427 -8.325 1.00 86.31 88 TRP A CA 1
ATOM 690 C C . TRP A 1 88 ? 10.763 -4.583 -9.850 1.00 86.31 88 TRP A C 1
ATOM 692 O O . TRP A 1 88 ? 11.796 -4.961 -10.405 1.00 86.31 88 TRP A O 1
ATOM 702 N N . LEU A 1 89 ? 9.679 -4.256 -10.555 1.00 85.50 89 LEU A N 1
ATOM 703 C CA . LEU A 1 89 ? 9.630 -4.308 -12.015 1.00 85.50 89 LEU A CA 1
ATOM 704 C C . LEU A 1 89 ? 10.548 -3.243 -12.642 1.00 85.50 89 LEU A C 1
ATOM 706 O O . LEU A 1 89 ? 11.252 -3.531 -13.609 1.00 85.50 89 LEU A O 1
ATOM 710 N N . LEU A 1 90 ? 10.616 -2.042 -12.058 1.00 85.44 90 LEU A N 1
ATOM 711 C CA . LEU A 1 90 ? 11.555 -0.993 -12.479 1.00 85.44 90 LEU A CA 1
ATOM 712 C C . LEU A 1 90 ? 13.018 -1.375 -12.233 1.00 85.44 90 LEU A C 1
ATOM 714 O O . LEU A 1 90 ? 13.864 -1.077 -13.076 1.00 85.44 90 LEU A O 1
ATOM 718 N N . PHE A 1 91 ? 13.303 -2.081 -11.136 1.00 84.00 91 PHE A N 1
ATOM 719 C CA . PHE A 1 91 ? 14.624 -2.650 -10.876 1.00 84.00 91 PHE A CA 1
ATOM 720 C C . PHE A 1 91 ? 15.020 -3.661 -11.962 1.00 84.00 91 PHE A C 1
ATOM 722 O O . PHE A 1 91 ? 16.101 -3.559 -12.536 1.00 84.00 91 PHE A O 1
ATOM 729 N N . ARG A 1 92 ? 14.113 -4.581 -12.327 1.00 84.06 92 ARG A N 1
ATOM 730 C CA . ARG A 1 92 ? 14.325 -5.540 -13.430 1.00 84.06 92 ARG A CA 1
ATOM 731 C C . ARG A 1 92 ? 14.530 -4.869 -14.790 1.00 84.06 92 ARG A C 1
ATOM 733 O O . ARG A 1 92 ? 15.242 -5.410 -15.626 1.00 84.06 92 ARG A O 1
ATOM 740 N N . LEU A 1 93 ? 13.908 -3.712 -15.010 1.00 80.25 93 LEU A N 1
ATOM 741 C CA . LEU A 1 93 ? 14.055 -2.903 -16.223 1.00 80.25 93 LEU A CA 1
ATOM 742 C C . LEU A 1 93 ? 15.329 -2.035 -16.233 1.00 80.25 93 LEU A C 1
ATOM 744 O O . LEU A 1 93 ? 15.500 -1.264 -17.172 1.00 80.25 93 LEU A O 1
ATOM 748 N N . HIS A 1 94 ? 16.189 -2.109 -15.206 1.00 75.88 94 HIS A N 1
ATOM 749 C CA . HIS A 1 94 ? 17.372 -1.248 -15.042 1.00 75.88 94 HIS A CA 1
ATOM 750 C C . HIS A 1 94 ? 17.069 0.264 -15.138 1.00 75.88 94 HIS A C 1
ATOM 752 O O . HIS A 1 94 ? 17.941 1.076 -15.449 1.00 75.88 94 HIS A O 1
ATOM 758 N N . ALA A 1 95 ? 15.834 0.674 -14.840 1.00 76.62 95 ALA A N 1
ATOM 759 C CA . ALA A 1 95 ? 15.419 2.068 -14.928 1.00 76.62 95 ALA A CA 1
ATOM 760 C C . ALA A 1 95 ? 15.785 2.811 -13.639 1.00 76.62 95 ALA A C 1
ATOM 762 O O . ALA A 1 95 ? 15.285 2.452 -12.577 1.00 76.62 95 ALA A O 1
ATOM 763 N N . SER A 1 96 ? 16.583 3.883 -13.716 1.00 78.00 96 SER A N 1
ATOM 764 C CA . SER A 1 96 ? 17.090 4.651 -12.556 1.00 78.00 96 SER A CA 1
ATOM 765 C C . SER A 1 96 ? 16.017 5.113 -11.558 1.00 78.00 96 SER A C 1
ATOM 767 O O . SER A 1 96 ? 16.306 5.277 -10.373 1.00 78.00 96 SER A O 1
ATOM 769 N N . ALA A 1 97 ? 14.765 5.251 -12.004 1.00 78.50 97 ALA A N 1
ATOM 770 C CA . ALA A 1 97 ? 13.609 5.570 -11.168 1.00 78.50 97 ALA A CA 1
ATOM 771 C C . ALA A 1 97 ? 13.361 4.568 -10.018 1.00 78.50 97 ALA A C 1
ATOM 773 O O . ALA A 1 97 ? 12.709 4.925 -9.034 1.00 78.50 97 ALA A O 1
ATOM 774 N N . TRP A 1 98 ? 13.893 3.340 -10.101 1.00 79.62 98 TRP A N 1
ATOM 775 C CA . TRP A 1 98 ? 13.770 2.336 -9.038 1.00 79.62 98 TRP A CA 1
ATOM 776 C C . TRP A 1 98 ? 14.347 2.824 -7.698 1.00 79.62 98 TRP A C 1
ATOM 778 O O . TRP A 1 98 ? 13.762 2.549 -6.651 1.00 79.62 98 TRP A O 1
ATOM 788 N N . LEU A 1 99 ? 15.430 3.613 -7.733 1.00 82.69 99 LEU A N 1
ATOM 789 C CA . LEU A 1 99 ? 16.109 4.133 -6.540 1.00 82.69 99 LEU A CA 1
ATOM 790 C C . LEU A 1 99 ? 15.248 5.099 -5.726 1.00 82.69 99 LEU A C 1
ATOM 792 O O . LEU A 1 99 ? 15.462 5.228 -4.528 1.00 82.69 99 LEU A O 1
ATOM 796 N N . MET A 1 100 ? 14.284 5.775 -6.354 1.00 82.50 100 MET A N 1
ATOM 797 C CA . MET A 1 100 ? 13.371 6.678 -5.648 1.00 82.50 100 MET A CA 1
ATOM 798 C C . MET A 1 100 ? 12.115 5.956 -5.165 1.00 82.50 100 MET A C 1
ATOM 800 O O . MET A 1 100 ? 11.679 6.152 -4.034 1.00 82.50 100 MET A O 1
ATOM 804 N N . ILE A 1 101 ? 11.531 5.106 -6.011 1.00 82.12 101 ILE A N 1
ATOM 805 C CA . ILE A 1 101 ? 10.229 4.485 -5.728 1.00 82.12 101 ILE A CA 1
ATOM 806 C C . ILE A 1 101 ? 10.359 3.386 -4.666 1.00 82.12 101 ILE A C 1
ATOM 808 O O . ILE A 1 101 ? 9.478 3.246 -3.820 1.00 82.12 101 ILE A O 1
ATOM 812 N N . LEU A 1 102 ? 11.464 2.635 -4.661 1.00 81.94 102 LEU A N 1
ATOM 813 C CA . LEU A 1 102 ? 11.677 1.543 -3.713 1.00 81.94 102 LEU A CA 1
ATOM 814 C C . LEU A 1 102 ? 11.740 2.012 -2.247 1.00 81.94 102 LEU A C 1
ATOM 816 O O . LEU A 1 102 ? 10.920 1.530 -1.461 1.00 81.94 102 LEU A O 1
ATOM 820 N N . PRO A 1 103 ? 12.624 2.950 -1.843 1.00 85.06 103 PRO A N 1
ATOM 821 C CA . PRO A 1 103 ? 12.658 3.410 -0.455 1.00 85.06 103 PRO A CA 1
ATOM 822 C C . PRO A 1 103 ? 11.345 4.081 -0.052 1.00 85.06 103 PRO A C 1
ATOM 824 O O . PRO A 1 103 ? 10.875 3.883 1.065 1.00 85.06 103 PRO A O 1
ATOM 827 N N . LEU A 1 104 ? 10.709 4.807 -0.973 1.00 85.25 104 LEU A N 1
ATOM 828 C CA . LEU A 1 104 ? 9.431 5.456 -0.714 1.00 85.25 104 LEU A CA 1
ATOM 829 C C . LEU A 1 104 ? 8.317 4.437 -0.425 1.00 85.25 104 LEU A C 1
ATOM 831 O O . LEU A 1 104 ? 7.569 4.608 0.534 1.00 85.25 104 LEU A O 1
ATOM 835 N N . SER A 1 105 ? 8.250 3.342 -1.188 1.00 84.31 105 SER A N 1
ATOM 836 C CA . SER A 1 105 ? 7.292 2.254 -0.940 1.00 84.31 105 SER A CA 1
ATOM 837 C C . SER A 1 105 ? 7.493 1.592 0.427 1.00 84.31 105 SER A C 1
ATOM 839 O O . SER A 1 105 ? 6.526 1.268 1.113 1.00 84.31 105 SER A O 1
ATOM 841 N N . LEU A 1 106 ? 8.749 1.456 0.860 1.00 85.38 106 LEU A N 1
ATOM 842 C CA . LEU A 1 106 ? 9.102 0.857 2.145 1.00 85.38 106 LEU A CA 1
ATOM 843 C C . LEU A 1 106 ? 8.694 1.774 3.304 1.00 85.38 106 LEU A C 1
ATOM 845 O O . LEU A 1 106 ? 8.116 1.313 4.286 1.00 85.38 106 LEU A O 1
ATOM 849 N N . VAL A 1 107 ? 8.920 3.083 3.161 1.00 87.19 107 VAL A N 1
ATOM 850 C CA . VAL A 1 107 ? 8.442 4.081 4.125 1.00 87.19 107 VAL A CA 1
ATOM 851 C C . VAL A 1 107 ? 6.920 4.021 4.238 1.00 87.19 107 VAL A C 1
ATOM 853 O O . VAL A 1 107 ? 6.416 3.919 5.352 1.00 87.19 107 VAL A O 1
ATOM 856 N N . MET A 1 108 ? 6.184 4.002 3.123 1.00 82.94 108 MET A N 1
ATOM 857 C CA . MET A 1 108 ? 4.716 3.911 3.147 1.00 82.94 108 MET A CA 1
ATOM 858 C C . MET A 1 108 ? 4.227 2.626 3.833 1.00 82.94 108 MET A C 1
ATOM 860 O O . MET A 1 108 ? 3.352 2.687 4.699 1.00 82.94 108 MET A O 1
ATOM 864 N N . ALA A 1 109 ? 4.858 1.482 3.557 1.00 82.25 109 ALA A N 1
ATOM 865 C CA . ALA A 1 109 ? 4.565 0.227 4.250 1.00 82.25 109 ALA A CA 1
ATOM 866 C C . ALA A 1 109 ? 4.822 0.315 5.771 1.00 82.25 109 ALA A C 1
ATOM 868 O O . ALA A 1 109 ? 4.054 -0.209 6.577 1.00 82.25 109 ALA A O 1
ATOM 869 N N . ALA A 1 110 ? 5.877 1.018 6.192 1.00 85.75 110 ALA A N 1
ATOM 870 C CA . ALA A 1 110 ? 6.149 1.241 7.609 1.00 85.75 110 ALA A CA 1
ATOM 871 C C . ALA A 1 110 ? 5.102 2.163 8.261 1.00 85.75 110 ALA A C 1
ATOM 873 O O . ALA A 1 110 ? 4.633 1.878 9.365 1.00 85.75 110 ALA A O 1
ATOM 874 N N . VAL A 1 111 ? 4.698 3.248 7.588 1.00 85.25 111 VAL A N 1
ATOM 875 C CA . VAL A 1 111 ? 3.679 4.166 8.124 1.00 85.25 111 VAL A CA 1
ATOM 876 C C . VAL A 1 111 ? 2.333 3.457 8.263 1.00 85.25 111 VAL A C 1
ATOM 878 O O . VAL A 1 111 ? 1.700 3.557 9.314 1.00 85.25 111 VAL A O 1
ATOM 881 N N . THR A 1 112 ? 1.905 2.702 7.252 1.00 83.75 112 THR A N 1
ATOM 882 C CA . THR A 1 112 ? 0.641 1.947 7.296 1.00 83.75 112 THR A CA 1
ATOM 883 C C . THR A 1 112 ? 0.625 0.935 8.440 1.00 83.75 112 THR A C 1
ATOM 885 O O . THR A 1 112 ? -0.353 0.872 9.188 1.00 83.75 112 THR A O 1
ATOM 888 N N . TYR A 1 113 ? 1.735 0.230 8.674 1.00 84.38 113 TYR A N 1
ATOM 889 C CA . TYR A 1 113 ? 1.884 -0.665 9.823 1.00 84.38 113 TYR A CA 1
ATOM 890 C C . TYR A 1 113 ? 1.752 0.063 11.173 1.00 84.38 113 TYR A C 1
ATOM 892 O O . TYR A 1 113 ? 1.039 -0.397 12.071 1.00 84.38 113 TYR A O 1
ATOM 900 N N . LEU A 1 114 ? 2.389 1.229 11.326 1.00 86.00 114 LEU A N 1
ATOM 901 C CA . LEU A 1 114 ? 2.271 2.034 12.547 1.00 86.00 114 LEU A CA 1
ATOM 902 C C . LEU A 1 114 ? 0.838 2.523 12.782 1.00 86.00 114 LEU A C 1
ATOM 904 O O . LEU A 1 114 ? 0.366 2.541 13.924 1.00 86.00 114 LEU A O 1
ATOM 908 N N . VAL A 1 115 ? 0.129 2.911 11.720 1.00 82.81 115 VAL A N 1
ATOM 909 C CA . VAL A 1 115 ? -1.271 3.333 11.829 1.00 82.81 115 VAL A CA 1
ATOM 910 C C . VAL A 1 115 ? -2.164 2.160 12.227 1.00 82.81 115 VAL A C 1
ATOM 912 O O . VAL A 1 115 ? -2.987 2.326 13.130 1.00 82.81 115 VAL A O 1
ATOM 915 N N . LEU A 1 116 ? -1.953 0.970 11.659 1.00 84.56 116 LEU A N 1
ATOM 916 C CA . LEU A 1 116 ? -2.665 -0.247 12.052 1.00 84.56 116 LEU A CA 1
ATOM 917 C C . LEU A 1 116 ? -2.460 -0.563 13.542 1.00 84.56 116 LEU A C 1
ATOM 919 O O . LEU A 1 116 ? -3.425 -0.829 14.259 1.00 84.56 116 LEU A O 1
ATOM 923 N N . MET A 1 117 ? -1.224 -0.457 14.044 1.00 84.31 117 MET A N 1
ATOM 924 C CA . MET A 1 117 ? -0.939 -0.600 15.477 1.00 84.31 117 MET A CA 1
ATOM 925 C C . MET A 1 117 ? -1.708 0.415 16.328 1.00 84.31 117 MET A C 1
ATOM 927 O O . MET A 1 117 ? -2.214 0.061 17.393 1.00 84.31 117 MET A O 1
ATOM 931 N N . LYS A 1 118 ? -1.821 1.670 15.876 1.00 82.69 118 LYS A N 1
ATOM 932 C CA . LYS A 1 118 ? -2.620 2.683 16.579 1.00 82.69 118 LYS A CA 1
ATOM 933 C C . LYS A 1 118 ? -4.110 2.349 16.575 1.00 82.69 118 LYS A C 1
ATOM 935 O O . LYS A 1 118 ? -4.741 2.517 17.608 1.00 82.69 118 LYS A O 1
ATOM 940 N N . VAL A 1 119 ? -4.666 1.880 15.454 1.00 80.44 119 VAL A N 1
ATOM 941 C CA . VAL A 1 119 ? -6.073 1.437 15.381 1.00 80.44 119 VAL A CA 1
ATOM 942 C C . VAL A 1 119 ? -6.317 0.280 16.352 1.00 80.44 119 VAL A C 1
ATOM 944 O O . VAL A 1 119 ? -7.240 0.357 17.154 1.00 80.44 119 VAL A O 1
ATOM 947 N N . LYS A 1 120 ? -5.428 -0.722 16.377 1.00 81.62 120 LYS A N 1
ATOM 948 C CA . LYS A 1 120 ? -5.524 -1.853 17.310 1.00 81.62 120 LYS A CA 1
ATOM 949 C C . LYS A 1 120 ? -5.486 -1.422 18.781 1.00 81.62 120 LYS A C 1
ATOM 951 O O . LYS A 1 120 ? -6.206 -1.979 19.600 1.00 81.62 120 LYS A O 1
ATOM 956 N N . LYS A 1 121 ? -4.649 -0.439 19.135 1.00 79.38 121 LYS A N 1
ATOM 957 C CA . LYS A 1 121 ? -4.623 0.111 20.503 1.00 79.38 121 LYS A CA 1
ATOM 958 C C . LYS A 1 121 ? -5.937 0.805 20.870 1.00 79.38 121 LYS A C 1
ATOM 960 O O . LYS A 1 121 ? -6.396 0.641 21.993 1.00 79.38 121 LYS A O 1
ATOM 965 N N . SER A 1 122 ? -6.531 1.553 19.937 1.00 71.44 122 SER A N 1
ATOM 966 C CA . SER A 1 122 ? -7.833 2.198 20.146 1.00 71.44 122 SER A CA 1
ATOM 967 C C . SER A 1 122 ? -8.956 1.178 20.361 1.00 71.44 122 SER A C 1
ATOM 969 O O . SER A 1 122 ? -9.792 1.378 21.235 1.00 71.44 122 SER A O 1
ATOM 971 N N . ASP A 1 123 ? -8.932 0.066 19.627 1.00 72.12 123 ASP A N 1
ATOM 972 C CA . ASP A 1 123 ? -9.902 -1.024 19.779 1.00 72.12 123 ASP A CA 1
ATOM 973 C C . ASP A 1 123 ? -9.852 -1.643 21.190 1.00 72.12 123 ASP A C 1
ATOM 975 O O . ASP A 1 123 ? -10.850 -1.636 21.910 1.00 72.12 123 ASP A O 1
ATOM 979 N N . ILE A 1 124 ? -8.655 -2.030 21.658 1.00 76.88 124 ILE A N 1
ATOM 980 C CA . ILE A 1 124 ? -8.452 -2.557 23.022 1.00 76.88 124 ILE A CA 1
ATOM 981 C C . ILE A 1 124 ? -8.988 -1.574 24.072 1.00 76.88 124 ILE A C 1
ATOM 983 O O . ILE A 1 124 ? -9.754 -1.966 24.951 1.00 76.88 124 ILE A O 1
ATOM 987 N N . SER A 1 125 ? -8.669 -0.282 23.941 1.00 67.56 125 SER A N 1
ATOM 988 C CA . SER A 1 125 ? -9.130 0.719 24.909 1.00 67.56 125 SER A CA 1
ATOM 989 C C . SER A 1 125 ? -10.652 0.867 24.959 1.00 67.56 125 SER A C 1
ATOM 991 O O . SER A 1 125 ? -11.201 1.064 26.038 1.00 67.56 125 SER A O 1
ATOM 993 N N . LEU A 1 126 ? -11.359 0.735 23.831 1.00 67.25 126 LEU A N 1
ATOM 994 C CA . LEU A 1 126 ? -12.822 0.790 23.832 1.00 67.25 126 LEU A CA 1
ATOM 995 C C . LEU A 1 126 ? -13.442 -0.462 24.439 1.00 67.25 126 LEU A C 1
ATOM 997 O O . LEU A 1 126 ? -14.448 -0.355 25.138 1.00 67.25 126 LEU A O 1
ATOM 1001 N N . THR A 1 127 ? -12.848 -1.632 24.201 1.00 76.81 127 THR A N 1
ATOM 1002 C CA . THR A 1 127 ? -13.320 -2.874 24.822 1.00 76.81 127 THR A CA 1
ATOM 1003 C C . THR A 1 127 ? -13.169 -2.837 26.343 1.00 76.81 127 THR A C 1
ATOM 1005 O O . THR A 1 127 ? -14.129 -3.140 27.047 1.00 76.81 127 THR A O 1
ATOM 1008 N N . GLU A 1 128 ? -12.031 -2.355 26.856 1.00 73.75 128 GLU A N 1
ATOM 1009 C CA . GLU A 1 128 ? -11.804 -2.158 28.295 1.00 73.75 128 GLU A CA 1
ATOM 1010 C C . GLU A 1 128 ? -12.784 -1.138 28.887 1.00 73.75 128 GLU A C 1
ATOM 1012 O O . GLU A 1 128 ? -13.334 -1.336 29.971 1.00 73.75 128 GLU A O 1
ATOM 1017 N N . LEU A 1 129 ? -13.051 -0.054 28.156 1.00 66.75 129 LEU A N 1
ATOM 1018 C CA . LEU A 1 129 ? -13.981 0.987 28.575 1.00 66.75 129 LEU A CA 1
ATOM 1019 C C . LEU A 1 129 ? -15.413 0.433 28.648 1.00 66.75 129 LEU A C 1
ATOM 1021 O O . LEU A 1 129 ? -16.072 0.600 29.674 1.00 66.75 129 LEU A O 1
ATOM 1025 N N . LYS A 1 130 ? -15.862 -0.331 27.641 1.00 75.06 130 LYS A N 1
ATOM 1026 C CA . LYS A 1 130 ? -17.150 -1.047 27.678 1.00 75.06 130 LYS A CA 1
ATOM 1027 C C . LYS A 1 130 ? -17.235 -2.030 28.844 1.00 75.06 130 LYS A C 1
ATOM 1029 O O . LYS A 1 130 ? -18.254 -2.056 29.531 1.00 75.06 130 LYS A O 1
ATOM 1034 N N . GLU A 1 131 ? -16.180 -2.799 29.099 1.00 77.00 131 GLU A N 1
ATOM 1035 C CA . GLU A 1 131 ? -16.145 -3.746 30.215 1.00 77.00 131 GLU A CA 1
ATOM 1036 C C . GLU A 1 131 ? -16.210 -3.025 31.571 1.00 77.00 131 GLU A C 1
ATOM 1038 O O . GLU A 1 131 ? -16.944 -3.445 32.466 1.00 77.00 131 GLU A O 1
ATOM 1043 N N . SER A 1 132 ? -15.518 -1.891 31.720 1.00 67.75 132 SER A N 1
ATOM 1044 C CA . SER A 1 132 ? -15.582 -1.081 32.941 1.00 67.75 132 SER A CA 1
ATOM 1045 C C . SER A 1 132 ? -16.979 -0.494 33.182 1.00 67.75 132 SER A C 1
ATOM 1047 O O . SER A 1 132 ? -17.468 -0.543 34.311 1.00 67.75 132 SER A O 1
ATOM 1049 N N . PHE A 1 133 ? -17.667 -0.030 32.131 1.00 73.94 133 PHE A N 1
ATOM 1050 C CA . PHE A 1 133 ? -19.053 0.433 32.225 1.00 73.94 133 PHE A CA 1
ATOM 1051 C C . PHE A 1 133 ? -20.019 -0.701 32.565 1.00 73.94 133 PHE A C 1
ATOM 1053 O O . PHE A 1 133 ? -20.907 -0.506 33.389 1.00 73.94 133 PHE A O 1
ATOM 1060 N N . GLN A 1 134 ? -19.832 -1.895 31.998 1.00 77.06 134 GLN A N 1
ATOM 1061 C CA . GLN A 1 134 ? -20.640 -3.065 32.349 1.00 77.06 134 GLN A CA 1
ATOM 1062 C C . GLN A 1 134 ? -20.435 -3.489 33.804 1.00 77.06 134 GLN A C 1
ATOM 1064 O O . GLN A 1 134 ? -21.412 -3.753 34.495 1.00 77.06 134 GLN A O 1
ATOM 1069 N N . ARG A 1 135 ? -19.194 -3.500 34.306 1.00 73.38 135 ARG A N 1
ATOM 1070 C CA . ARG A 1 135 ? -18.915 -3.798 35.722 1.00 73.38 135 ARG A CA 1
ATOM 1071 C C . ARG A 1 135 ? -19.507 -2.742 36.656 1.00 73.38 135 ARG A C 1
ATOM 1073 O O . ARG A 1 135 ? -20.056 -3.092 37.692 1.00 73.38 135 ARG A O 1
ATOM 1080 N N . MET A 1 136 ? -19.444 -1.466 36.280 1.00 62.06 136 MET A N 1
ATOM 1081 C CA . MET A 1 136 ? -20.037 -0.368 37.050 1.00 62.06 136 MET A CA 1
ATOM 1082 C C . MET A 1 136 ? -21.571 -0.406 37.025 1.00 62.06 136 MET A C 1
ATOM 1084 O O . MET A 1 136 ? -22.203 -0.164 38.046 1.00 62.06 136 MET A O 1
ATOM 1088 N N . SER A 1 137 ? -22.174 -0.775 35.892 1.00 64.62 137 SER A N 1
ATOM 1089 C CA . SER A 1 137 ? -23.616 -1.017 35.768 1.00 64.62 137 SER A CA 1
ATOM 1090 C C . SER A 1 137 ? -24.061 -2.244 36.568 1.00 64.62 137 SER A C 1
ATOM 1092 O O . SER A 1 137 ? -25.099 -2.192 37.220 1.00 64.62 137 SER A O 1
ATOM 1094 N N . ALA A 1 138 ? -23.269 -3.318 36.579 1.00 60.44 138 ALA A N 1
ATOM 1095 C CA . ALA A 1 138 ? -23.535 -4.498 37.396 1.00 60.44 138 ALA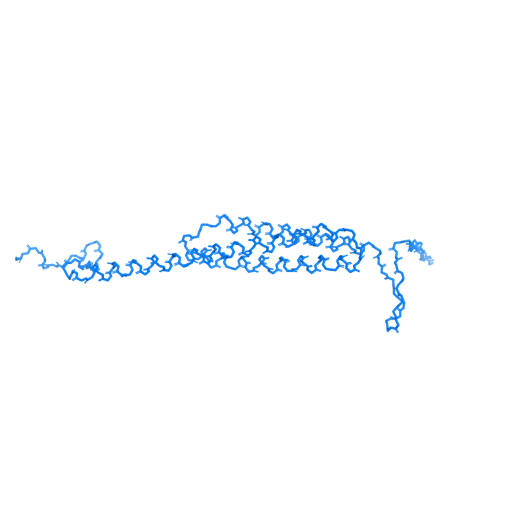 A CA 1
ATOM 1096 C C . ALA A 1 138 ? -23.467 -4.174 38.897 1.00 60.44 138 ALA A C 1
ATOM 1098 O O . ALA A 1 138 ? -24.361 -4.574 39.632 1.00 60.44 138 ALA A O 1
ATOM 1099 N N . LEU A 1 139 ? -22.481 -3.376 39.327 1.00 59.62 139 LEU A N 1
ATOM 1100 C CA . LEU A 1 139 ? -22.379 -2.864 40.701 1.00 59.62 139 LEU A CA 1
ATOM 1101 C C . LEU A 1 139 ? -23.513 -1.882 41.048 1.00 59.62 139 LEU A C 1
ATOM 1103 O O . LEU A 1 139 ? -24.010 -1.885 42.167 1.00 59.62 139 LEU A O 1
ATOM 1107 N N . SER A 1 140 ? -23.967 -1.068 40.091 1.00 55.34 140 SER A N 1
ATOM 1108 C CA . SER A 1 140 ? -25.134 -0.188 40.257 1.00 55.34 140 SER A CA 1
ATOM 1109 C C . SER A 1 140 ? -26.450 -0.962 40.388 1.00 55.34 140 SER A C 1
ATOM 1111 O O . SER A 1 140 ? -27.388 -0.442 40.984 1.00 55.34 140 SER A O 1
ATOM 1113 N N . ASN A 1 141 ? -26.533 -2.178 39.841 1.00 54.66 141 ASN A N 1
ATOM 1114 C CA . ASN A 1 141 ? -27.696 -3.062 39.959 1.00 54.66 141 ASN A CA 1
ATOM 1115 C C . ASN A 1 141 ? -27.736 -3.846 41.283 1.00 54.66 141 ASN A C 1
ATOM 1117 O O . ASN A 1 141 ? -28.714 -4.548 41.533 1.00 54.66 141 ASN A O 1
ATOM 1121 N N . GLU A 1 142 ? -26.712 -3.743 42.137 1.00 53.81 142 GLU A N 1
ATOM 1122 C CA . GLU A 1 142 ? -26.744 -4.358 43.471 1.00 53.81 142 GLU A CA 1
ATOM 1123 C C . GLU A 1 142 ? -27.630 -3.575 44.455 1.00 53.81 142 GLU A C 1
ATOM 1125 O O . GLU A 1 142 ? -28.105 -4.150 45.436 1.00 53.81 142 GLU A O 1
ATOM 1130 N N . ASP A 1 143 ? -27.936 -2.301 44.176 1.00 50.09 143 ASP A N 1
ATOM 1131 C CA . ASP A 1 143 ? -28.895 -1.528 44.964 1.00 50.09 143 ASP A CA 1
ATOM 1132 C C . ASP A 1 143 ? -30.292 -1.596 44.329 1.00 50.09 143 ASP A C 1
ATOM 1134 O O . ASP A 1 143 ? -30.712 -0.739 43.548 1.00 50.09 143 ASP A O 1
ATOM 1138 N N . LEU A 1 144 ? -31.036 -2.647 44.688 1.00 54.44 144 LEU A N 1
ATOM 1139 C CA . LEU A 1 144 ? -32.406 -2.920 44.226 1.00 54.44 144 LEU A CA 1
ATOM 1140 C C . LEU A 1 144 ? -33.399 -1.768 44.511 1.00 54.44 144 LEU A C 1
ATOM 1142 O O . LEU A 1 144 ? -34.534 -1.804 44.047 1.00 54.44 144 LEU A O 1
ATOM 1146 N N . ARG A 1 145 ? -32.997 -0.760 45.300 1.00 53.12 145 ARG A N 1
ATOM 1147 C CA . ARG A 1 145 ? -33.786 0.442 45.620 1.00 53.12 145 ARG A CA 1
ATOM 1148 C C . ARG A 1 145 ? -33.633 1.563 44.587 1.00 53.12 145 ARG A C 1
ATOM 1150 O O . ARG A 1 145 ? -34.423 2.500 44.612 1.00 53.12 145 ARG A O 1
ATOM 1157 N N . LEU A 1 146 ? -32.634 1.478 43.707 1.00 49.53 146 LEU A N 1
ATOM 1158 C CA . LEU A 1 146 ? -32.338 2.458 42.654 1.00 49.53 146 LEU A CA 1
ATOM 1159 C C . LEU A 1 146 ? -32.541 1.885 41.242 1.00 49.53 146 LEU A C 1
ATOM 1161 O O . LEU A 1 146 ? -32.089 2.481 40.265 1.00 49.53 146 LEU A O 1
ATOM 1165 N N . SER A 1 147 ? -33.234 0.749 41.104 1.00 52.62 147 SER A N 1
ATOM 1166 C CA . SER A 1 147 ? -33.621 0.238 39.790 1.00 52.62 147 SER A CA 1
ATOM 1167 C C . SER A 1 147 ? -34.548 1.248 39.111 1.00 52.62 147 SER A C 1
ATOM 1169 O O . SER A 1 147 ? -35.670 1.471 39.570 1.00 52.62 147 SER A O 1
ATOM 1171 N N . SER A 1 148 ? -34.090 1.876 38.027 1.00 54.31 148 SER A N 1
ATOM 1172 C CA . SER A 1 148 ? -34.936 2.765 37.237 1.00 54.31 148 SER A CA 1
ATOM 1173 C C . SER A 1 148 ? -36.054 1.947 36.602 1.00 54.31 148 SER A C 1
ATOM 1175 O O . SER A 1 148 ? -35.794 1.082 35.765 1.00 54.31 148 SER A O 1
ATOM 1177 N N . VAL A 1 149 ? -37.289 2.222 37.010 1.00 56.34 149 VAL A N 1
ATOM 1178 C CA . VAL A 1 149 ? -38.489 1.687 36.369 1.00 56.34 149 VAL A CA 1
ATOM 1179 C C . VAL A 1 149 ? -38.522 2.218 34.935 1.00 56.34 149 VAL A C 1
ATOM 1181 O O . VAL A 1 149 ? -38.524 3.431 34.722 1.00 56.34 149 VAL A O 1
ATOM 1184 N N . GLU A 1 150 ? -38.509 1.326 33.945 1.00 54.09 150 GLU A N 1
ATOM 1185 C CA . GLU A 1 150 ? -38.749 1.705 32.551 1.00 54.09 150 GLU A CA 1
ATOM 1186 C C . GLU A 1 150 ? -40.190 2.220 32.421 1.00 54.09 150 GLU A C 1
ATOM 1188 O O . GLU A 1 150 ? -41.146 1.451 32.483 1.00 54.09 150 GLU A O 1
ATOM 1193 N N . GLY A 1 151 ? -40.346 3.534 32.248 1.00 56.66 151 GLY A N 1
ATOM 1194 C CA . GLY A 1 151 ? -41.634 4.194 32.041 1.00 56.66 151 GLY A CA 1
ATOM 1195 C C . GLY A 1 151 ? -41.484 5.418 31.141 1.00 56.66 151 GLY A C 1
ATOM 1196 O O . GLY A 1 151 ? -40.455 6.100 31.154 1.00 56.66 151 GLY A O 1
ATOM 1197 N N . ARG A 1 152 ? -42.494 5.700 30.313 1.00 51.25 152 ARG A N 1
ATOM 1198 C CA . ARG A 1 152 ? -42.559 6.958 29.554 1.00 51.25 152 ARG A CA 1
ATOM 1199 C C . ARG A 1 152 ? -42.957 8.096 30.504 1.00 51.25 152 ARG A C 1
ATOM 1201 O O . ARG A 1 152 ? -43.613 7.829 31.509 1.00 51.25 152 ARG A O 1
ATOM 1208 N N . PRO A 1 153 ? -42.613 9.367 30.216 1.00 48.00 153 PRO A N 1
ATOM 1209 C CA . PRO A 1 153 ? -43.058 10.494 31.034 1.00 48.00 153 PRO A CA 1
ATOM 1210 C C . PRO A 1 153 ? -44.595 10.511 31.103 1.00 48.00 153 PRO A C 1
ATOM 1212 O O . PRO A 1 153 ? -45.247 10.842 30.114 1.00 48.00 153 PRO A O 1
ATOM 1215 N N . GLY A 1 154 ? -45.162 10.100 32.241 1.00 57.25 154 GLY A N 1
ATOM 1216 C CA . GLY A 1 154 ? -46.609 9.934 32.436 1.00 57.25 154 GLY A CA 1
ATOM 1217 C C . GLY A 1 154 ? -47.042 8.567 32.981 1.00 57.25 154 GLY A C 1
ATOM 1218 O O . GLY A 1 154 ? -48.115 8.494 33.569 1.00 57.25 154 GLY A O 1
ATOM 1219 N N . ASP A 1 155 ? -46.210 7.528 32.869 1.00 54.03 155 ASP A N 1
ATOM 1220 C CA . ASP A 1 155 ? -46.475 6.199 33.442 1.00 54.03 155 ASP A CA 1
ATOM 1221 C C . ASP A 1 155 ? -45.950 6.128 34.884 1.00 54.03 155 ASP A C 1
ATOM 1223 O O . ASP A 1 155 ? -44.936 5.493 35.173 1.00 54.03 155 ASP A O 1
ATOM 1227 N N . TRP A 1 156 ? -46.616 6.825 35.805 1.00 62.31 156 TRP A N 1
ATOM 1228 C CA . TRP A 1 156 ? -46.406 6.595 37.234 1.00 62.31 156 TRP A CA 1
ATOM 1229 C C . TRP A 1 156 ? -47.306 5.435 37.669 1.00 62.31 156 TRP A C 1
ATOM 1231 O O . TRP A 1 156 ? -48.503 5.475 37.382 1.00 62.31 156 TRP A O 1
ATOM 1241 N N . PRO A 1 157 ? -46.790 4.402 38.354 1.00 57.88 157 PRO A N 1
ATOM 1242 C CA . PRO A 1 157 ? -47.659 3.426 38.988 1.00 57.88 157 PRO A CA 1
ATOM 1243 C C . PRO A 1 157 ? -48.498 4.143 40.055 1.00 57.88 157 PRO A C 1
ATOM 1245 O O . PRO A 1 157 ? -47.951 4.789 40.948 1.00 57.88 157 PRO A O 1
ATOM 1248 N N . ASP A 1 158 ? -49.823 4.004 39.980 1.00 53.75 158 ASP A N 1
ATOM 1249 C CA . ASP A 1 158 ? -50.830 4.641 40.856 1.00 53.75 158 ASP A CA 1
ATOM 1250 C C . ASP A 1 158 ? -50.681 4.338 42.369 1.00 53.75 158 ASP A C 1
ATOM 1252 O O . ASP A 1 158 ? -51.543 4.698 43.170 1.00 53.75 158 ASP A O 1
ATOM 1256 N N . GLN A 1 159 ? -49.621 3.646 42.793 1.00 54.09 159 GLN A N 1
ATOM 1257 C CA . GLN A 1 159 ? -49.463 3.124 44.151 1.00 54.09 159 GLN A CA 1
ATOM 1258 C C . GLN A 1 159 ? -48.424 3.856 45.010 1.00 54.09 159 GLN A C 1
ATOM 1260 O O . GLN A 1 159 ? -48.355 3.572 46.202 1.00 54.09 159 GLN A O 1
ATOM 1265 N N . ASP A 1 160 ? -47.684 4.833 44.479 1.00 50.69 160 ASP A N 1
ATOM 1266 C CA . ASP A 1 160 ? -46.488 5.347 45.171 1.00 50.69 160 ASP A CA 1
ATOM 1267 C C . ASP A 1 160 ? -46.639 6.687 45.917 1.00 50.69 160 ASP A C 1
ATOM 1269 O O . ASP A 1 160 ? -45.647 7.346 46.219 1.00 50.69 160 ASP A O 1
ATOM 1273 N N . PHE A 1 161 ? -47.862 7.089 46.298 1.00 50.19 161 PHE A N 1
ATOM 1274 C CA . PHE A 1 161 ? -48.050 8.299 47.124 1.00 50.19 161 PHE A CA 1
ATOM 1275 C C . PHE A 1 161 ? -48.728 8.127 48.489 1.00 50.19 161 PHE A C 1
ATOM 1277 O O . PHE A 1 161 ? -48.805 9.112 49.219 1.00 50.19 161 PHE A O 1
ATOM 1284 N N . LEU A 1 162 ? -49.154 6.929 48.914 1.00 45.78 162 LEU A N 1
ATOM 1285 C CA . LEU A 1 162 ? -49.700 6.742 50.272 1.00 45.78 162 LEU A CA 1
ATOM 1286 C C . LEU A 1 162 ? -49.422 5.345 50.863 1.00 45.78 162 LEU A C 1
ATOM 1288 O O . LEU A 1 162 ? -50.317 4.498 50.898 1.00 45.78 162 LEU A O 1
ATOM 1292 N N . ARG A 1 163 ? -48.225 5.150 51.436 1.00 36.88 163 ARG A N 1
ATOM 1293 C CA . ARG A 1 163 ? -48.065 4.581 52.789 1.00 36.88 163 ARG A CA 1
ATOM 1294 C C . ARG A 1 163 ? -46.679 4.810 53.379 1.00 36.88 163 ARG A C 1
ATOM 1296 O O . ARG A 1 163 ? -45.689 4.510 52.686 1.00 36.88 163 ARG A O 1
#

pLDDT: mean 74.09, std 13.84, range [36.88, 91.44]

Foldseek 3Di:
DDDPPPPPPPPDCPQWDWDADPVPGTDIDGLCPLVVLVVVLVVLVVVLVVLVVVLVPQDLPDPVSLVVNVVSLVVSLVSLVVLCVSLVVCVVSVNPCSVVSNVVSVVSNVVSVVSVVVSVVSVVVVVVVVVVVVVVVVVVVVPVVPPDDDDDVPPDDPPPPDD

Sequence (163 aa):
MPEVQQKTVSVDYADAELINDPVQGVFMVSKNRWKNWVARAVYLLLLDIALMVILLSLPKNDEHNIIISYVISGSSAVLSFWVLLCAWLLFRLHASAWLMILPLSLVMAAVTYLVLMKVKKSDISLTELKESFQRMSALSNEDLRLSSVEGRPGDWPDQDFLR

Radius of gyration: 31.87 Å; chains: 1; bounding box: 68×32×112 Å

Secondary structure (DSSP, 8-state):
------------GGGEEEEEETTTEEEEEETTHHHHHHHHHHHHHHHHHHHHHHHHHS-TTSHHHHHHHHHHHHHHHHHHHHHHHHHHHHHHTT-TTHHHHHHHHHHHHHHHHHHHHHHHHHHHHHHHHHHHHHHHHHHHTT-TTS------TT---TTTT--